Protein AF-A0A0A3J3P8-F1 (afdb_monomer_lite)

pLDDT: mean 82.74, std 14.5, range [37.84, 93.81]

Organism: NCBI:txid1211035

Sequence (64 aa):
MTVNHSSTLTIEYFQSYIQLVMNSRELSLEEATQFIDQFFFSGDLLVYGTETKNNFELAINSFK

Radius of gyration: 11.82 Å; chains: 1; bounding box: 25×22×34 Å

Secondary structure (DSSP, 8-state):
------S---HHHHHHHHHHHHHHHT--HHHHHHHHHHHTSTT-TTTTHHHHHHHHHHHHHTT-

Foldseek 3Di:
DDDPPDDQQALVNLLVQLVCQCVVVVDDSVRSLVVCCCPVCVVPLCPRHPSNSVSNVVSSVVVD

Structure (mmCIF, N/CA/C/O backbone):
data_AF-A0A0A3J3P8-F1
#
_entry.id   AF-A0A0A3J3P8-F1
#
loop_
_atom_site.group_PDB
_atom_site.id
_atom_site.type_symbol
_atom_site.label_atom_id
_atom_site.label_alt_id
_atom_site.label_comp_id
_atom_site.label_asym_id
_atom_site.label_entity_id
_atom_site.label_seq_id
_atom_site.pdbx_PDB_ins_code
_atom_site.Cartn_x
_atom_site.Cartn_y
_atom_site.Cartn_z
_atom_site.occupancy
_atom_site.B_iso_or_equiv
_atom_site.auth_seq_id
_atom_site.auth_comp_id
_atom_site.auth_asym_id
_atom_site.auth_atom_id
_atom_site.pdbx_PDB_model_num
ATOM 1 N N . MET A 1 1 ? -11.509 3.233 -24.468 1.00 37.84 1 MET A N 1
ATOM 2 C CA . MET A 1 1 ? -10.516 4.105 -23.809 1.00 37.84 1 MET A CA 1
ATOM 3 C C . MET A 1 1 ? -9.251 3.288 -23.635 1.00 37.84 1 MET A C 1
ATOM 5 O O . MET A 1 1 ? -9.277 2.316 -22.895 1.00 37.84 1 MET A O 1
ATOM 9 N N . THR A 1 2 ? -8.202 3.598 -24.392 1.00 42.62 2 THR A N 1
ATOM 10 C CA . THR A 1 2 ? -6.923 2.882 -24.325 1.00 42.62 2 THR A CA 1
ATOM 11 C C . THR A 1 2 ? -6.127 3.471 -23.173 1.00 42.62 2 THR A C 1
ATOM 13 O O . THR A 1 2 ? -5.701 4.621 -23.234 1.00 42.62 2 THR A O 1
ATOM 16 N N . VAL A 1 3 ? -6.010 2.719 -22.085 1.00 43.84 3 VAL A N 1
ATOM 17 C CA . VAL A 1 3 ? -5.218 3.119 -20.924 1.00 43.84 3 VAL A CA 1
ATOM 18 C C . VAL A 1 3 ? -3.752 2.943 -21.322 1.00 43.84 3 VAL A C 1
ATOM 20 O O . VAL A 1 3 ? -3.346 1.838 -21.673 1.00 43.84 3 VAL A O 1
ATOM 23 N N . ASN A 1 4 ? -2.980 4.0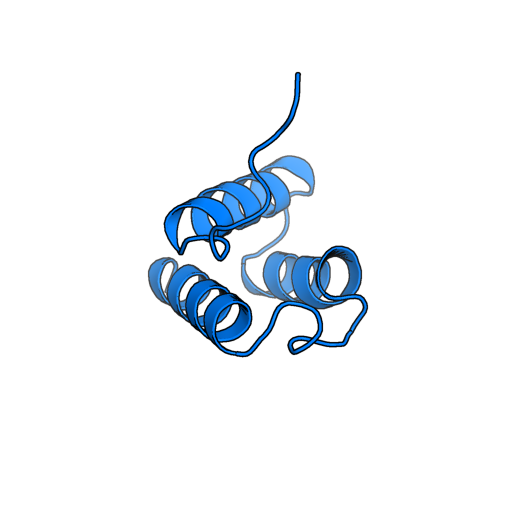31 -21.363 1.00 41.22 4 ASN A N 1
ATOM 24 C CA . ASN A 1 4 ? -1.548 3.994 -21.668 1.00 41.22 4 ASN A CA 1
ATOM 25 C C . ASN A 1 4 ? -0.829 3.145 -20.608 1.00 41.22 4 ASN A C 1
ATOM 27 O O . ASN A 1 4 ? -0.582 3.598 -19.494 1.00 41.22 4 ASN A O 1
ATOM 31 N N . HIS A 1 5 ? -0.529 1.893 -20.943 1.00 47.03 5 HIS A N 1
ATOM 32 C CA . HIS A 1 5 ? 0.103 0.920 -20.059 1.00 47.03 5 HIS A CA 1
ATOM 33 C C . HIS A 1 5 ? 1.630 1.019 -20.190 1.00 47.03 5 HIS A C 1
ATOM 35 O O . HIS A 1 5 ? 2.259 0.179 -20.823 1.00 47.03 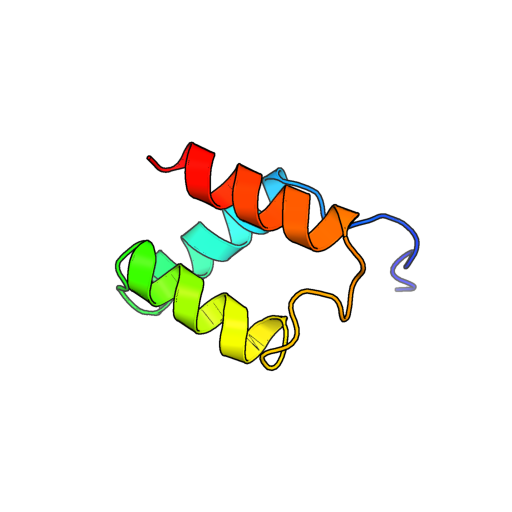5 HIS A O 1
ATOM 41 N N . SER A 1 6 ? 2.228 2.105 -19.688 1.00 51.72 6 SER A N 1
ATOM 42 C CA . SER A 1 6 ? 3.693 2.278 -19.736 1.00 51.72 6 SER A CA 1
ATOM 43 C C . SER A 1 6 ? 4.259 3.168 -18.628 1.00 51.72 6 SER A C 1
ATOM 45 O O . SER A 1 6 ? 5.26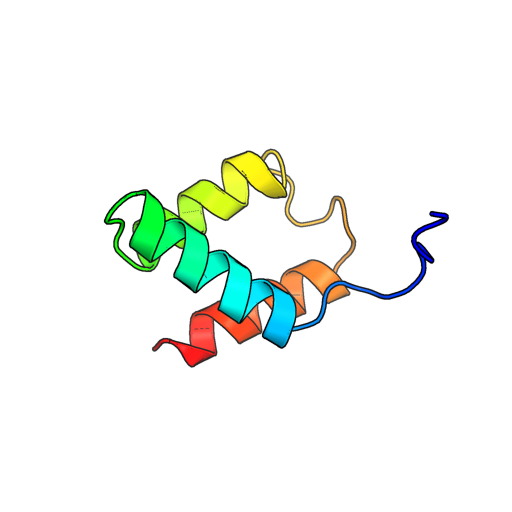1 3.858 -18.823 1.00 51.72 6 SER A O 1
ATOM 47 N N . SER A 1 7 ? 3.647 3.208 -17.453 1.00 55.56 7 SER A N 1
ATOM 48 C CA . SER A 1 7 ? 4.259 3.931 -16.339 1.00 55.56 7 SER A CA 1
ATOM 49 C C . SER A 1 7 ? 4.042 3.130 -15.079 1.00 55.56 7 SER A C 1
ATOM 51 O O . SER A 1 7 ? 2.906 2.820 -14.728 1.00 55.56 7 SER A O 1
ATOM 53 N N . THR A 1 8 ? 5.150 2.732 -14.467 1.00 67.50 8 THR A N 1
ATOM 54 C CA . THR A 1 8 ? 5.221 2.153 -13.134 1.00 67.50 8 THR A CA 1
ATOM 55 C C . THR A 1 8 ? 4.186 2.791 -12.213 1.00 67.50 8 THR A C 1
ATOM 57 O O . THR A 1 8 ? 4.046 4.016 -12.185 1.00 67.50 8 THR A O 1
ATOM 60 N N . LEU A 1 9 ? 3.454 1.969 -11.461 1.00 79.38 9 LEU A N 1
ATOM 61 C CA . LEU A 1 9 ? 2.498 2.472 -10.480 1.00 79.38 9 LEU A CA 1
ATOM 62 C C . LEU A 1 9 ? 3.240 3.341 -9.466 1.00 79.38 9 LEU A C 1
ATOM 64 O O . LEU A 1 9 ? 4.211 2.898 -8.851 1.00 79.38 9 LEU A O 1
ATOM 68 N N . THR A 1 10 ? 2.808 4.591 -9.339 1.00 85.88 10 THR A N 1
ATOM 69 C CA . THR A 1 10 ? 3.463 5.588 -8.493 1.00 85.88 10 THR A CA 1
ATOM 70 C C . THR A 1 10 ? 3.165 5.343 -7.014 1.00 85.88 10 THR A C 1
ATOM 72 O O . THR A 1 10 ? 2.233 4.626 -6.648 1.00 85.88 10 THR A O 1
ATOM 75 N N . ILE A 1 11 ? 3.941 5.983 -6.141 1.00 88.81 11 ILE A N 1
ATOM 76 C CA . ILE A 1 11 ? 3.723 5.948 -4.687 1.00 88.81 11 ILE A CA 1
ATOM 77 C C . ILE A 1 11 ? 2.308 6.450 -4.342 1.00 88.81 11 ILE A C 1
ATOM 79 O O . ILE A 1 11 ? 1.603 5.823 -3.557 1.00 88.81 11 ILE A O 1
ATOM 83 N N . GLU A 1 12 ? 1.855 7.529 -4.989 1.00 88.50 12 GLU A N 1
ATOM 84 C CA . GLU A 1 12 ? 0.529 8.134 -4.776 1.00 88.50 12 GLU A CA 1
ATOM 85 C C . GLU A 1 12 ? -0.627 7.188 -5.135 1.00 88.50 12 GLU A C 1
ATOM 87 O O . GLU A 1 12 ? -1.665 7.168 -4.464 1.00 88.50 12 GLU A O 1
ATOM 92 N N . TYR A 1 13 ? -0.438 6.365 -6.174 1.00 90.75 13 TYR A N 1
ATOM 93 C CA . TYR A 1 13 ? -1.397 5.324 -6.528 1.00 90.75 13 TYR A CA 1
ATOM 94 C C . TYR A 1 13 ? -1.549 4.327 -5.377 1.00 90.75 13 TYR A C 1
ATOM 96 O O . TYR A 1 13 ? -2.667 4.044 -4.945 1.00 90.75 13 TYR A O 1
ATOM 104 N N . PHE A 1 14 ? -0.430 3.830 -4.841 1.00 91.31 14 PHE A N 1
ATOM 105 C CA . PHE A 1 14 ? -0.463 2.875 -3.739 1.00 91.31 14 PHE A CA 1
ATOM 106 C C . PHE A 1 14 ? -0.997 3.490 -2.448 1.00 91.31 14 PHE A C 1
ATOM 108 O O . PHE A 1 14 ? -1.746 2.819 -1.750 1.00 91.31 14 PHE A O 1
ATOM 115 N N . GLN A 1 15 ? -0.711 4.761 -2.156 1.00 92.06 15 GLN A N 1
ATOM 116 C CA . GLN A 1 15 ? -1.309 5.453 -1.009 1.00 92.06 15 GLN A CA 1
ATOM 117 C C . GLN A 1 15 ? -2.839 5.483 -1.105 1.00 92.06 15 GLN A C 1
ATOM 119 O O . GLN A 1 15 ? -3.532 5.084 -0.168 1.00 92.06 15 GLN A O 1
ATOM 124 N N . SER A 1 16 ? -3.363 5.885 -2.264 1.00 92.94 16 SER A N 1
ATOM 125 C CA . SER A 1 16 ? -4.808 5.928 -2.508 1.00 92.94 16 SER A CA 1
ATOM 126 C C . SER A 1 16 ? -5.431 4.530 -2.442 1.00 92.94 16 SER A C 1
ATOM 128 O O . SER A 1 16 ? -6.514 4.351 -1.886 1.00 92.94 16 SER A O 1
ATOM 130 N N . TYR A 1 17 ? -4.738 3.521 -2.979 1.00 92.62 17 TYR A N 1
ATOM 131 C CA . TYR A 1 17 ? -5.205 2.138 -2.971 1.00 92.62 17 TYR A CA 1
ATOM 132 C C . TYR A 1 17 ? -5.213 1.531 -1.563 1.00 92.62 17 TYR A C 1
ATOM 134 O O . TYR A 1 17 ? -6.207 0.922 -1.174 1.00 92.62 17 TYR A O 1
ATOM 142 N N . ILE A 1 18 ? -4.161 1.754 -0.770 1.00 92.31 18 ILE A N 1
ATOM 143 C CA . ILE A 1 18 ? -4.088 1.336 0.636 1.00 92.31 18 ILE A CA 1
ATOM 144 C C . ILE A 1 18 ? -5.224 1.984 1.430 1.00 92.31 18 ILE A C 1
ATOM 146 O O . ILE A 1 18 ? -5.974 1.271 2.091 1.00 92.31 18 ILE A O 1
ATOM 150 N N . GLN A 1 19 ? -5.430 3.300 1.301 1.00 93.25 19 GLN A N 1
ATOM 151 C CA . GLN A 1 19 ? -6.544 3.984 1.966 1.00 93.25 19 GLN A CA 1
ATOM 152 C C . GLN A 1 19 ? -7.907 3.430 1.548 1.00 93.25 19 GLN A C 1
ATOM 154 O O . GLN A 1 19 ? -8.784 3.248 2.391 1.00 93.25 19 GLN A O 1
ATOM 159 N N . LEU A 1 20 ? -8.102 3.139 0.260 1.00 93.81 20 LEU A N 1
ATOM 160 C CA . LEU A 1 20 ? -9.339 2.537 -0.226 1.00 93.81 20 LEU A CA 1
ATOM 161 C C . LEU A 1 20 ? -9.566 1.150 0.385 1.00 93.81 20 LEU A C 1
ATOM 163 O O . LEU A 1 20 ? -10.676 0.853 0.820 1.00 93.81 20 LEU A O 1
ATOM 167 N N . VAL A 1 21 ? -8.537 0.302 0.442 1.00 93.00 21 VAL A N 1
ATOM 168 C CA . VAL A 1 21 ? -8.621 -1.038 1.044 1.00 93.00 21 VAL A CA 1
ATOM 169 C C . VAL A 1 21 ? -8.910 -0.943 2.542 1.00 93.00 21 VAL A C 1
ATOM 171 O O . VAL A 1 21 ? -9.830 -1.607 3.013 1.00 93.00 21 VAL A O 1
ATOM 174 N N . MET A 1 22 ? -8.197 -0.075 3.265 1.00 93.44 22 MET A N 1
ATOM 175 C CA . MET A 1 22 ? -8.426 0.171 4.691 1.00 93.44 22 MET A CA 1
ATOM 176 C C . MET A 1 22 ? -9.863 0.628 4.957 1.00 93.44 22 MET A C 1
ATOM 178 O O . MET A 1 22 ? -10.543 0.042 5.790 1.00 93.44 22 MET A O 1
ATOM 182 N N . ASN A 1 23 ? -10.362 1.614 4.208 1.00 93.81 23 ASN A N 1
ATOM 183 C CA . ASN A 1 23 ? -11.708 2.157 4.407 1.00 93.81 23 ASN A CA 1
ATOM 184 C C . ASN A 1 23 ? -12.819 1.194 3.967 1.00 93.81 23 ASN A C 1
ATOM 186 O O . ASN A 1 23 ? -13.867 1.134 4.597 1.00 93.81 23 ASN A O 1
ATOM 190 N N . SER A 1 24 ? -12.622 0.458 2.870 1.00 93.00 24 SER A N 1
ATOM 191 C CA . SER A 1 24 ? -13.655 -0.435 2.321 1.00 93.00 24 SER A CA 1
ATOM 192 C C . SER A 1 24 ? -13.821 -1.730 3.108 1.00 93.00 2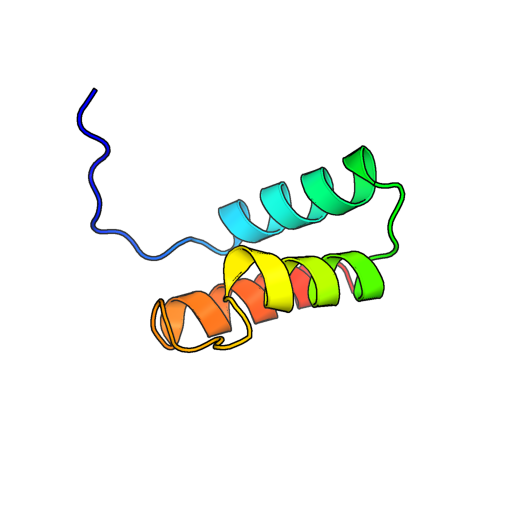4 SER A C 1
ATOM 194 O O . SER A 1 24 ? -14.891 -2.334 3.065 1.00 93.00 24 SER A O 1
ATOM 196 N N . ARG A 1 25 ? -12.763 -2.175 3.792 1.00 90.81 25 ARG A N 1
ATOM 197 C CA . ARG A 1 25 ? -12.739 -3.436 4.540 1.00 90.81 25 ARG A CA 1
ATOM 198 C C . ARG A 1 25 ? -12.543 -3.241 6.043 1.00 90.81 25 ARG A C 1
ATOM 200 O O . ARG A 1 25 ? -12.435 -4.237 6.747 1.00 90.81 25 ARG A O 1
ATOM 207 N N . GLU A 1 26 ? -12.485 -1.990 6.500 1.00 92.06 26 GLU A N 1
ATOM 208 C CA . GLU A 1 26 ? -12.203 -1.606 7.891 1.00 92.06 26 GLU A CA 1
ATOM 209 C C . GLU A 1 26 ? -10.941 -2.296 8.440 1.00 92.06 26 GLU A C 1
ATOM 211 O O . GLU A 1 26 ? -10.899 -2.755 9.578 1.00 92.06 26 GLU A O 1
ATOM 216 N N . LEU A 1 27 ? -9.908 -2.393 7.595 1.00 92.50 27 LEU A N 1
ATOM 217 C CA . LEU A 1 27 ? -8.653 -3.075 7.909 1.00 92.50 27 LEU A CA 1
ATOM 218 C C . LEU A 1 27 ? -7.622 -2.104 8.475 1.00 92.50 27 LEU A C 1
ATOM 220 O O . LEU A 1 27 ? -7.519 -0.951 8.046 1.00 92.50 27 LEU A O 1
ATOM 224 N N . SER A 1 28 ? -6.793 -2.610 9.385 1.00 92.19 28 SER A N 1
ATOM 225 C CA . SER A 1 28 ? -5.568 -1.922 9.791 1.00 92.19 28 SER A CA 1
ATOM 226 C C . SER A 1 28 ? -4.565 -1.828 8.631 1.00 92.19 28 SER A C 1
ATOM 228 O O . SER A 1 28 ? -4.665 -2.543 7.632 1.00 92.19 28 SER A O 1
ATOM 230 N N . LEU A 1 29 ? -3.565 -0.947 8.754 1.00 90.38 29 LEU A N 1
ATOM 231 C CA . LEU A 1 29 ? -2.519 -0.783 7.735 1.00 90.38 29 LEU A CA 1
ATOM 232 C C . LEU A 1 29 ? -1.785 -2.105 7.447 1.00 90.38 29 LEU A C 1
ATOM 234 O O . LEU A 1 29 ? -1.495 -2.408 6.290 1.00 90.38 29 LEU A O 1
ATOM 238 N N . GLU A 1 30 ? -1.507 -2.902 8.482 1.00 90.38 30 GLU A N 1
ATOM 239 C CA . GLU A 1 30 ? -0.841 -4.203 8.349 1.00 90.38 30 GLU A CA 1
ATOM 240 C C . GLU A 1 30 ? -1.714 -5.202 7.580 1.00 90.38 30 GLU A C 1
ATOM 242 O O . GLU A 1 30 ? -1.253 -5.814 6.615 1.00 90.38 30 GLU A O 1
ATOM 247 N N . GLU A 1 31 ? -2.997 -5.306 7.931 1.00 92.50 31 GLU A N 1
ATOM 248 C CA . GLU A 1 31 ? -3.938 -6.199 7.249 1.00 92.50 31 GLU A CA 1
ATOM 249 C C . GLU A 1 31 ? -4.195 -5.773 5.800 1.00 92.50 31 GLU A C 1
ATOM 251 O O . GLU A 1 31 ? -4.229 -6.613 4.900 1.00 92.50 31 GLU A O 1
ATOM 256 N N . ALA A 1 32 ? -4.329 -4.468 5.545 1.00 92.56 32 ALA A N 1
ATOM 257 C CA . ALA A 1 32 ? -4.471 -3.932 4.196 1.00 92.56 32 ALA A CA 1
ATOM 258 C C . ALA A 1 32 ? -3.222 -4.216 3.351 1.00 92.56 32 ALA A C 1
ATOM 260 O O . ALA A 1 32 ? -3.341 -4.582 2.183 1.00 92.56 32 ALA A O 1
ATOM 261 N N . THR A 1 33 ? -2.030 -4.117 3.943 1.00 90.62 33 THR A N 1
ATOM 262 C CA . THR A 1 33 ? -0.764 -4.438 3.272 1.00 90.62 33 THR A CA 1
ATOM 263 C C . THR A 1 33 ? -0.699 -5.912 2.884 1.00 90.62 33 THR A C 1
ATOM 265 O O . THR A 1 33 ? -0.425 -6.219 1.725 1.00 90.62 33 THR A O 1
ATOM 268 N N . GLN A 1 34 ? -1.010 -6.828 3.808 1.00 90.69 34 GLN A N 1
ATOM 269 C CA . GLN A 1 34 ? -1.043 -8.266 3.510 1.00 90.69 34 GLN A CA 1
ATOM 270 C C . GLN A 1 34 ? -2.116 -8.621 2.476 1.00 90.69 34 GLN A C 1
ATOM 272 O O . GLN A 1 34 ? -1.893 -9.456 1.600 1.00 90.69 34 GLN A O 1
ATOM 277 N N . PHE A 1 35 ? -3.275 -7.965 2.548 1.00 91.56 35 PHE A N 1
ATOM 278 C CA . PHE A 1 35 ? -4.329 -8.125 1.558 1.00 91.56 35 PHE A CA 1
ATOM 279 C C . PHE A 1 35 ? -3.848 -7.695 0.169 1.00 91.56 35 PHE A C 1
ATOM 281 O O . PHE A 1 35 ? -4.034 -8.416 -0.806 1.00 91.56 35 PHE A O 1
ATOM 288 N N . ILE A 1 36 ? -3.202 -6.535 0.058 1.00 90.25 36 ILE A N 1
ATOM 289 C CA . ILE A 1 36 ? -2.688 -6.036 -1.218 1.00 90.25 36 ILE A CA 1
ATOM 290 C C . ILE A 1 36 ? -1.575 -6.946 -1.746 1.00 90.25 36 ILE A C 1
ATOM 292 O O . ILE A 1 36 ? -1.588 -7.280 -2.925 1.00 90.25 36 ILE A O 1
ATOM 296 N N . ASP A 1 37 ? -0.673 -7.428 -0.896 1.00 88.38 37 ASP A N 1
ATOM 297 C CA . ASP A 1 37 ? 0.350 -8.409 -1.273 1.00 88.38 37 ASP A CA 1
ATOM 298 C C . ASP A 1 37 ? -0.258 -9.671 -1.920 1.00 88.38 37 ASP A C 1
ATOM 300 O O . ASP A 1 37 ? 0.089 -10.058 -3.039 1.00 88.38 37 ASP A O 1
ATOM 304 N N . GLN A 1 38 ? -1.270 -10.261 -1.284 1.00 88.25 38 GLN A N 1
ATOM 305 C CA . GLN A 1 38 ? -1.907 -11.465 -1.816 1.00 88.25 38 GLN A CA 1
ATOM 306 C C . GLN A 1 38 ? -2.794 -11.206 -3.037 1.00 88.25 38 GLN A C 1
ATOM 308 O O . GLN A 1 38 ? -2.770 -11.992 -3.979 1.00 88.25 38 GLN A O 1
ATOM 313 N N . PHE A 1 39 ? -3.593 -10.138 -3.043 1.00 87.38 39 PHE A N 1
ATOM 314 C CA . PHE A 1 39 ? -4.596 -9.912 -4.091 1.00 87.38 39 PHE A CA 1
ATOM 315 C C . PHE A 1 39 ? -4.062 -9.121 -5.285 1.00 87.38 39 PHE A C 1
ATOM 317 O O . PHE A 1 39 ? -4.491 -9.359 -6.411 1.00 87.38 39 PHE A O 1
ATOM 324 N N . PHE A 1 40 ? -3.155 -8.172 -5.056 1.00 85.88 40 PHE A N 1
ATOM 325 C CA . PHE A 1 40 ? -2.584 -7.341 -6.113 1.00 85.88 40 PHE A CA 1
ATOM 326 C C . PHE A 1 40 ? -1.343 -7.993 -6.719 1.00 85.88 40 PHE A C 1
ATOM 328 O O . PHE A 1 40 ? -1.254 -8.133 -7.940 1.00 85.88 40 PHE A O 1
ATOM 335 N N . PHE A 1 41 ? -0.411 -8.433 -5.870 1.00 83.69 41 PHE A N 1
ATOM 336 C CA . PHE A 1 41 ? 0.833 -9.068 -6.305 1.00 83.69 41 PHE A C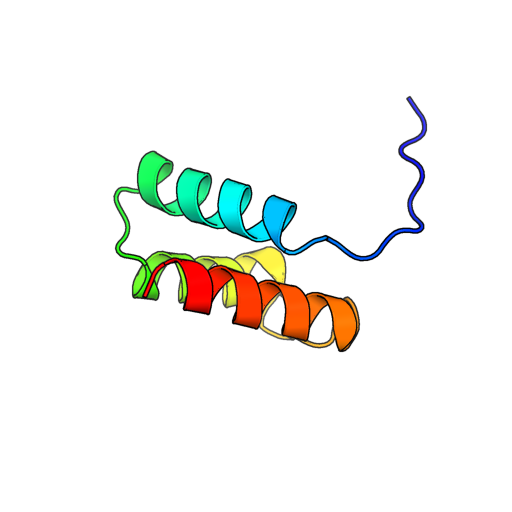A 1
ATOM 337 C C . PHE A 1 41 ? 0.694 -10.582 -6.506 1.00 83.69 41 PHE A C 1
ATOM 339 O O . PHE A 1 41 ? 1.623 -11.217 -6.990 1.00 83.69 41 PHE A O 1
ATOM 346 N N . SER A 1 42 ? -0.463 -11.181 -6.193 1.00 82.44 42 SER A N 1
ATOM 347 C CA . SER A 1 42 ? -0.671 -12.639 -6.280 1.00 82.44 42 SER A CA 1
ATOM 348 C C . SER A 1 42 ? 0.359 -13.447 -5.470 1.00 82.44 42 SER A C 1
ATOM 350 O O . SER A 1 42 ? 0.643 -14.596 -5.800 1.00 82.44 42 SER A O 1
ATOM 352 N N . GLY A 1 43 ? 0.938 -12.843 -4.423 1.00 76.56 43 GLY A N 1
ATOM 353 C CA . GLY A 1 43 ? 2.040 -13.415 -3.643 1.00 76.56 43 GLY A CA 1
ATOM 354 C C . GLY A 1 43 ? 3.429 -13.294 -4.286 1.00 76.56 43 GLY A C 1
ATOM 355 O O . GLY A 1 43 ? 4.394 -13.811 -3.726 1.00 76.56 43 GLY A O 1
ATOM 356 N N . ASP A 1 44 ? 3.557 -12.618 -5.431 1.00 78.06 44 ASP A N 1
ATOM 357 C CA . ASP A 1 44 ? 4.836 -12.309 -6.066 1.00 78.06 44 ASP A CA 1
ATOM 358 C C . ASP A 1 44 ? 4.983 -10.795 -6.299 1.00 78.06 44 ASP A C 1
ATOM 360 O O . ASP A 1 44 ? 4.561 -10.203 -7.296 1.00 78.06 44 ASP A O 1
ATOM 364 N N . LEU A 1 45 ? 5.645 -10.155 -5.334 1.00 71.12 45 LEU A N 1
ATOM 365 C CA . LEU A 1 45 ? 5.968 -8.726 -5.323 1.00 71.12 45 LEU A CA 1
ATOM 366 C C . LEU A 1 45 ? 6.808 -8.264 -6.526 1.00 71.12 45 LEU A C 1
ATOM 368 O O . LEU A 1 45 ? 6.926 -7.061 -6.756 1.00 71.12 45 LEU A O 1
ATOM 372 N N . LEU A 1 46 ? 7.410 -9.183 -7.287 1.00 75.94 46 LEU A N 1
ATOM 373 C CA . LEU A 1 46 ? 8.236 -8.874 -8.454 1.00 75.94 46 LEU A CA 1
ATOM 374 C C . LEU A 1 46 ? 7.466 -8.968 -9.777 1.00 75.94 46 LEU A C 1
ATOM 376 O O . LEU A 1 46 ? 8.026 -8.585 -10.805 1.00 75.94 46 LEU A O 1
ATOM 380 N N . VAL A 1 47 ? 6.189 -9.381 -9.769 1.00 77.94 47 VAL A N 1
ATOM 381 C CA . VAL A 1 47 ? 5.341 -9.505 -10.978 1.00 77.94 47 VAL A CA 1
ATOM 382 C C . VAL A 1 47 ? 5.303 -8.216 -11.797 1.00 77.94 47 VAL A C 1
ATOM 384 O O . VAL A 1 47 ? 5.306 -8.254 -13.025 1.00 77.94 47 VAL A O 1
ATOM 387 N N . TYR A 1 48 ? 5.322 -7.067 -11.121 1.00 76.75 48 TYR A N 1
ATOM 388 C CA . TYR A 1 48 ? 5.291 -5.742 -11.748 1.00 76.75 48 TYR A CA 1
ATOM 389 C C . TYR A 1 48 ? 6.653 -5.030 -11.731 1.00 76.75 48 TYR A C 1
ATOM 391 O O . TYR A 1 48 ? 6.727 -3.823 -11.971 1.00 76.75 48 TYR A O 1
ATOM 399 N N . GLY A 1 49 ? 7.729 -5.759 -11.427 1.00 81.94 49 GLY A N 1
ATOM 400 C CA . GLY A 1 49 ? 9.087 -5.236 -11.324 1.00 81.94 49 GLY A CA 1
ATOM 401 C C . GLY A 1 49 ? 9.430 -4.603 -9.972 1.00 81.94 49 GLY A C 1
ATOM 402 O O . GLY A 1 49 ? 8.578 -4.295 -9.136 1.00 81.94 49 GLY A O 1
ATOM 403 N N . THR A 1 50 ? 10.729 -4.389 -9.767 1.00 82.50 50 THR A N 1
ATOM 404 C C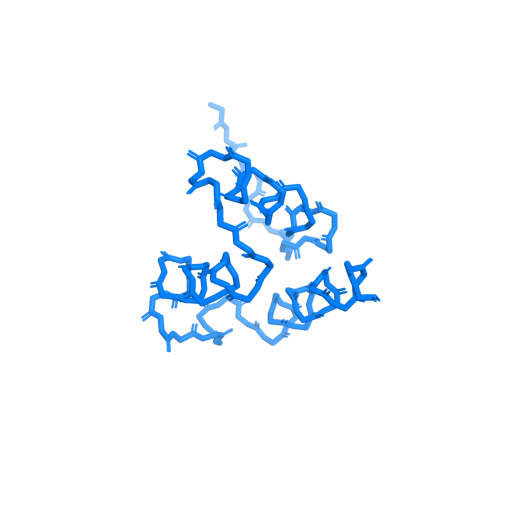A . THR A 1 50 ? 11.302 -3.864 -8.517 1.00 82.50 50 THR A CA 1
ATOM 405 C C . THR A 1 50 ? 10.885 -2.429 -8.214 1.00 82.50 50 THR A C 1
ATOM 407 O O . THR A 1 50 ? 10.770 -2.068 -7.047 1.00 82.50 50 THR A O 1
ATOM 410 N N . GLU A 1 51 ? 10.631 -1.615 -9.239 1.00 84.19 51 GLU A N 1
ATOM 411 C CA . GLU A 1 51 ? 10.201 -0.225 -9.069 1.00 84.19 51 GLU A CA 1
ATOM 412 C C . GLU A 1 51 ? 8.796 -0.151 -8.455 1.00 84.19 51 GLU A C 1
ATOM 414 O O . GLU A 1 51 ? 8.571 0.598 -7.508 1.00 84.19 51 GLU A O 1
ATOM 419 N N . THR A 1 52 ? 7.881 -1.014 -8.908 1.00 85.00 52 THR A N 1
ATOM 420 C CA . THR A 1 52 ? 6.528 -1.131 -8.348 1.00 85.00 52 THR A CA 1
ATOM 421 C C . THR A 1 52 ? 6.567 -1.606 -6.897 1.00 85.00 52 THR A C 1
ATOM 423 O O . THR A 1 52 ? 5.878 -1.037 -6.050 1.00 85.00 52 THR A O 1
ATOM 426 N N . LYS A 1 53 ? 7.413 -2.600 -6.586 1.00 86.50 53 LYS A N 1
ATOM 427 C CA . LYS A 1 53 ? 7.638 -3.050 -5.205 1.00 86.50 53 LYS A CA 1
ATOM 428 C C . LYS A 1 53 ? 8.139 -1.904 -4.322 1.00 86.50 53 LYS A C 1
ATOM 430 O O . LYS A 1 53 ? 7.575 -1.659 -3.261 1.00 86.50 53 LYS A O 1
ATOM 435 N N . ASN A 1 54 ? 9.166 -1.185 -4.773 1.00 89.62 54 ASN A N 1
ATOM 436 C CA . ASN A 1 54 ? 9.742 -0.075 -4.019 1.00 89.62 54 ASN A CA 1
ATOM 437 C C . ASN A 1 54 ? 8.705 1.034 -3.781 1.00 89.62 54 ASN A C 1
ATOM 439 O O . ASN A 1 54 ? 8.581 1.542 -2.672 1.00 89.62 54 ASN A O 1
ATOM 443 N N . ASN A 1 55 ? 7.898 1.366 -4.793 1.00 89.81 55 ASN A N 1
ATOM 444 C CA . ASN A 1 55 ? 6.830 2.354 -4.655 1.00 89.81 55 ASN A CA 1
ATOM 445 C C . ASN A 1 55 ? 5.750 1.911 -3.656 1.00 89.81 55 ASN A C 1
ATOM 447 O O . ASN A 1 55 ? 5.247 2.744 -2.903 1.00 89.81 55 ASN A O 1
ATOM 451 N N . PHE A 1 56 ? 5.424 0.617 -3.608 1.00 90.00 56 PHE A N 1
ATOM 452 C CA . PHE A 1 56 ? 4.512 0.052 -2.613 1.00 90.00 56 PHE A CA 1
ATOM 453 C C . PHE A 1 56 ? 5.093 0.127 -1.192 1.00 90.00 56 PHE A C 1
ATOM 455 O O . PHE A 1 56 ? 4.424 0.615 -0.282 1.00 90.00 56 PHE A O 1
ATOM 462 N N . GLU A 1 57 ? 6.357 -0.260 -1.000 1.00 89.81 57 GLU A N 1
ATOM 463 C CA . GLU A 1 57 ? 7.050 -0.163 0.295 1.00 89.81 57 GLU A CA 1
ATOM 464 C C . GLU A 1 57 ? 7.169 1.294 0.780 1.00 89.81 57 GLU A C 1
ATOM 466 O O . GLU A 1 57 ? 6.963 1.583 1.963 1.00 89.81 57 GLU A O 1
ATOM 471 N N . LEU A 1 58 ? 7.450 2.239 -0.123 1.00 91.81 58 LEU A N 1
ATOM 472 C CA . LEU A 1 58 ? 7.471 3.673 0.185 1.00 91.81 58 LEU A CA 1
ATOM 473 C C . LEU A 1 58 ? 6.083 4.200 0.563 1.00 91.81 58 LEU A C 1
ATOM 475 O O . LEU A 1 58 ? 5.967 4.983 1.507 1.00 91.81 58 LEU A O 1
ATOM 479 N N . ALA A 1 59 ? 5.032 3.750 -0.127 1.00 92.75 59 ALA A N 1
ATOM 480 C CA . ALA A 1 59 ? 3.664 4.134 0.197 1.00 92.75 59 ALA A CA 1
ATOM 481 C C . ALA A 1 59 ? 3.272 3.677 1.608 1.00 92.75 59 ALA A C 1
ATOM 483 O O . ALA A 1 59 ? 2.732 4.478 2.363 1.00 92.75 59 ALA A O 1
ATOM 484 N N . ILE A 1 60 ? 3.608 2.441 1.997 1.00 90.88 60 ILE A N 1
ATOM 485 C CA . ILE A 1 60 ? 3.341 1.918 3.348 1.00 90.88 60 ILE A CA 1
ATOM 486 C C . ILE A 1 60 ? 4.084 2.735 4.412 1.00 90.88 60 ILE A C 1
ATOM 488 O O . ILE A 1 60 ? 3.489 3.123 5.415 1.00 90.88 60 ILE A O 1
ATOM 492 N N . ASN A 1 61 ? 5.367 3.043 4.187 1.00 90.19 61 ASN A N 1
ATOM 493 C CA . ASN A 1 61 ? 6.160 3.848 5.124 1.00 90.19 61 ASN A CA 1
ATOM 494 C C . ASN A 1 61 ? 5.610 5.268 5.314 1.00 90.19 61 ASN A C 1
ATOM 496 O O . ASN A 1 61 ? 5.822 5.857 6.366 1.00 90.19 61 ASN A O 1
ATOM 500 N N . SER A 1 62 ? 4.887 5.812 4.334 1.00 89.50 62 SER A N 1
ATOM 501 C CA . SER A 1 62 ? 4.248 7.125 4.459 1.00 89.50 62 SER A CA 1
ATOM 502 C C . SER A 1 62 ? 3.077 7.155 5.451 1.00 89.50 62 SER A C 1
ATOM 504 O O . SER A 1 62 ? 2.649 8.247 5.821 1.00 89.50 62 SER A O 1
ATOM 506 N N . PHE A 1 63 ? 2.535 6.000 5.847 1.00 82.19 63 PHE A N 1
ATOM 507 C CA . PHE A 1 63 ? 1.459 5.889 6.840 1.00 82.19 63 PHE A CA 1
ATOM 508 C C . PHE A 1 63 ? 1.971 5.596 8.259 1.00 82.19 63 PHE A C 1
ATOM 510 O O . PHE A 1 63 ? 1.160 5.452 9.174 1.00 82.19 63 PHE A O 1
ATOM 517 N N . LYS A 1 64 ? 3.291 5.466 8.426 1.00 67.56 64 LYS A N 1
ATOM 518 C CA . LYS A 1 64 ? 3.961 5.137 9.686 1.00 67.56 64 LYS A CA 1
ATOM 519 C C . LYS A 1 64 ? 4.405 6.397 10.422 1.00 67.56 64 LYS A C 1
ATOM 521 O O . LYS A 1 64 ? 4.306 6.390 11.667 1.00 67.56 64 LYS A O 1
#